Protein AF-A0A2K3JU94-F1 (afdb_monomer)

Organism: Trifolium pratense (NCBI:txid57577)

Structure (mmCIF, N/CA/C/O backbone):
data_AF-A0A2K3JU94-F1
#
_entry.id   AF-A0A2K3JU94-F1
#
loop_
_atom_site.group_PDB
_atom_site.id
_atom_site.type_symbol
_atom_site.label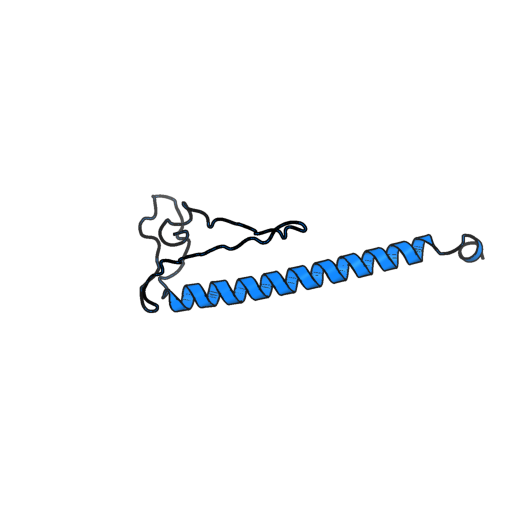_atom_id
_atom_site.label_alt_id
_atom_site.label_comp_id
_atom_site.label_asym_id
_atom_site.label_entity_id
_atom_site.label_seq_id
_atom_site.pdbx_PDB_ins_code
_atom_site.Cartn_x
_atom_site.Cartn_y
_atom_site.Cartn_z
_atom_site.occupancy
_atom_site.B_iso_or_equiv
_atom_site.auth_seq_id
_atom_site.auth_comp_id
_atom_site.auth_asym_id
_atom_site.auth_atom_id
_atom_site.pdbx_PDB_model_num
ATOM 1 N N . MET A 1 1 ? -5.427 -4.371 6.026 1.00 90.69 1 MET A N 1
ATOM 2 C CA . MET A 1 1 ? -5.037 -5.510 6.895 1.00 90.69 1 MET A CA 1
ATOM 3 C C . MET A 1 1 ? -3.894 -5.196 7.853 1.00 90.69 1 MET A C 1
ATOM 5 O O . MET A 1 1 ? -4.016 -5.549 9.021 1.00 90.69 1 MET A O 1
ATOM 9 N N . GLN A 1 2 ? -2.815 -4.531 7.421 1.00 94.56 2 GLN A N 1
ATOM 10 C CA . GLN A 1 2 ? -1.677 -4.239 8.305 1.00 94.56 2 GLN A CA 1
ATOM 11 C C . GLN A 1 2 ? -2.070 -3.524 9.604 1.00 94.56 2 GLN A C 1
ATOM 13 O O . GLN A 1 2 ? -1.749 -4.029 10.673 1.00 94.56 2 GLN A O 1
ATOM 18 N N . PHE A 1 3 ? -2.832 -2.431 9.536 1.00 95.50 3 PHE A N 1
ATOM 19 C CA . PHE A 1 3 ? -3.291 -1.715 10.734 1.00 95.50 3 PHE A CA 1
ATOM 20 C C . PHE A 1 3 ? -4.220 -2.557 11.621 1.00 95.50 3 PHE A C 1
ATOM 22 O O . PHE A 1 3 ? -3.940 -2.731 12.802 1.00 95.50 3 PHE A O 1
ATOM 29 N N . LEU A 1 4 ? -5.262 -3.163 11.035 1.00 95.81 4 LEU A N 1
ATOM 30 C CA . LEU A 1 4 ? -6.241 -3.993 11.760 1.00 95.81 4 LEU A CA 1
ATOM 31 C C . LEU A 1 4 ? -5.592 -5.158 12.523 1.00 95.81 4 LEU A C 1
ATOM 33 O O . LEU A 1 4 ? -6.047 -5.533 13.598 1.00 95.81 4 LEU A O 1
ATOM 37 N N . SER A 1 5 ? -4.521 -5.724 11.965 1.00 95.62 5 SER A N 1
ATOM 38 C CA . SER A 1 5 ? -3.792 -6.859 12.540 1.00 95.62 5 SER A CA 1
ATOM 39 C C . SER A 1 5 ? -2.650 -6.461 13.481 1.00 95.62 5 SER A C 1
ATOM 41 O O . SER A 1 5 ? -1.830 -7.31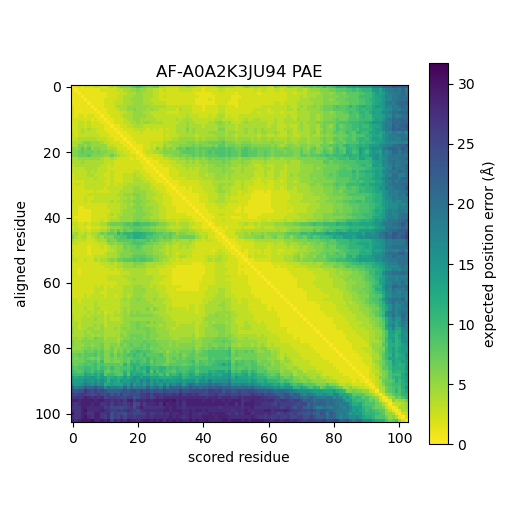5 13.805 1.00 95.62 5 SER A O 1
ATOM 43 N N . ASN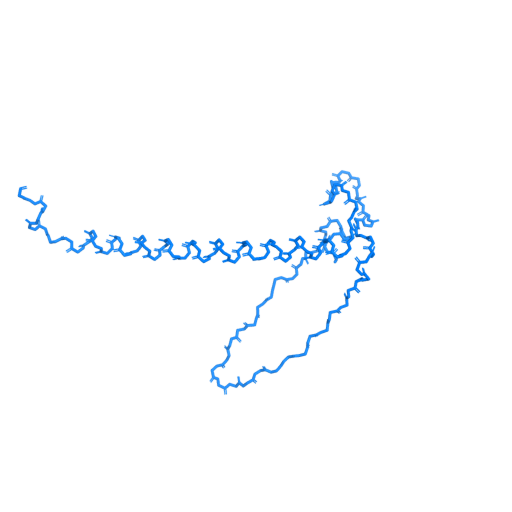 A 1 6 ? -2.541 -5.184 13.861 1.00 96.31 6 ASN A N 1
ATOM 44 C CA . ASN A 1 6 ? -1.401 -4.635 14.602 1.00 96.31 6 ASN A CA 1
ATOM 45 C C . ASN A 1 6 ? -0.035 -4.982 13.968 1.00 96.31 6 ASN A C 1
ATOM 47 O O . ASN A 1 6 ? 0.922 -5.368 14.630 1.00 96.31 6 ASN A O 1
ATOM 51 N N . GLY A 1 7 ? 0.047 -4.928 12.638 1.00 94.25 7 GLY A N 1
ATOM 52 C CA . GLY A 1 7 ? 1.273 -5.199 11.890 1.00 94.25 7 GLY A CA 1
ATOM 53 C C . GLY A 1 7 ? 1.627 -6.677 11.704 1.00 94.25 7 GLY A C 1
ATOM 54 O O . GLY A 1 7 ? 2.692 -6.952 11.144 1.00 94.25 7 GLY A O 1
ATOM 55 N N . ARG A 1 8 ? 0.772 -7.620 12.120 1.00 94.19 8 ARG A N 1
ATOM 56 C CA . ARG A 1 8 ? 0.999 -9.067 11.937 1.00 94.19 8 ARG A CA 1
ATOM 57 C C . ARG A 1 8 ? 0.896 -9.490 10.474 1.00 94.19 8 ARG A C 1
ATOM 59 O O . ARG A 1 8 ? 1.704 -10.287 10.012 1.00 94.19 8 ARG A O 1
ATOM 66 N N . PHE A 1 9 ? -0.056 -8.924 9.735 1.00 95.06 9 PHE A N 1
ATOM 67 C CA . PHE A 1 9 ? -0.120 -9.073 8.285 1.00 95.06 9 PHE A CA 1
ATOM 68 C C . PHE A 1 9 ? 0.597 -7.903 7.625 1.00 95.06 9 PHE A C 1
ATOM 70 O O . PHE A 1 9 ? 0.201 -6.749 7.783 1.00 95.06 9 PHE A O 1
ATOM 77 N N . LYS A 1 10 ? 1.675 -8.193 6.898 1.00 93.94 10 LYS A N 1
ATOM 78 C CA . LYS A 1 10 ? 2.419 -7.182 6.144 1.00 93.94 10 LYS A CA 1
ATOM 79 C C . LYS A 1 10 ? 1.720 -6.900 4.816 1.00 93.94 10 LYS A C 1
ATOM 81 O O . LYS A 1 10 ? 1.051 -7.772 4.264 1.00 93.94 10 LYS A O 1
ATOM 86 N N . ASN A 1 11 ? 1.868 -5.678 4.314 1.00 91.94 11 ASN A N 1
ATOM 87 C CA . ASN A 1 11 ? 1.444 -5.364 2.954 1.00 91.94 11 ASN A CA 1
ATOM 88 C C . ASN A 1 11 ? 2.293 -6.165 1.956 1.00 91.94 11 ASN A C 1
ATOM 90 O O . ASN A 1 11 ? 3.494 -6.330 2.165 1.00 91.94 11 ASN A O 1
ATOM 94 N N . ALA A 1 12 ? 1.667 -6.647 0.883 1.00 93.25 12 ALA A N 1
ATOM 95 C CA . ALA A 1 12 ? 2.369 -7.335 -0.191 1.00 93.25 12 ALA A CA 1
ATOM 96 C C . ALA A 1 12 ? 3.028 -6.311 -1.121 1.00 93.25 12 ALA A C 1
ATOM 98 O O . ALA A 1 12 ? 2.330 -5.531 -1.777 1.00 93.25 12 ALA A O 1
ATOM 99 N N . ASP A 1 13 ? 4.357 -6.337 -1.188 1.00 90.94 13 ASP A N 1
ATOM 100 C CA . ASP A 1 13 ? 5.093 -5.639 -2.237 1.00 90.94 13 ASP A CA 1
ATOM 101 C C . ASP A 1 13 ? 5.032 -6.480 -3.515 1.00 90.94 13 ASP A C 1
ATOM 103 O O . ASP A 1 13 ? 5.331 -7.676 -3.500 1.00 90.94 13 ASP A O 1
ATOM 107 N N . HIS A 1 14 ? 4.554 -5.886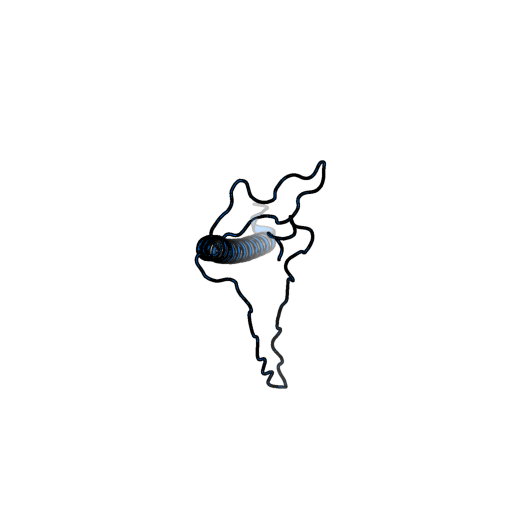 -4.601 1.00 93.88 14 HIS A N 1
ATOM 108 C CA . HIS A 1 14 ? 4.346 -6.584 -5.861 1.00 93.88 14 HIS A CA 1
ATOM 109 C C . HIS A 1 14 ? 4.628 -5.654 -7.035 1.00 93.88 14 HIS A C 1
ATOM 111 O O . HIS A 1 14 ? 4.304 -4.468 -7.014 1.00 93.88 14 HIS A O 1
ATOM 117 N N . GLN A 1 15 ? 5.212 -6.220 -8.088 1.00 94.88 15 GLN A N 1
ATOM 118 C CA . GLN A 1 15 ? 5.585 -5.503 -9.298 1.00 94.88 15 GLN A CA 1
ATOM 119 C C . GLN A 1 15 ? 5.062 -6.247 -10.526 1.00 94.88 15 GLN A C 1
ATOM 121 O O . GLN A 1 15 ? 5.074 -7.476 -10.581 1.00 94.88 15 GLN A O 1
ATOM 126 N N . ALA A 1 16 ? 4.640 -5.485 -11.533 1.00 95.19 16 ALA A N 1
ATOM 127 C CA . ALA A 1 16 ? 4.483 -5.984 -12.890 1.00 95.19 16 ALA A CA 1
ATOM 128 C C . ALA A 1 16 ? 5.681 -5.523 -13.729 1.00 95.19 16 ALA A C 1
ATOM 130 O O . ALA A 1 16 ? 6.055 -4.350 -13.689 1.00 95.19 16 ALA A O 1
ATOM 131 N N . VAL A 1 17 ? 6.272 -6.446 -14.485 1.00 95.31 17 VAL A N 1
ATOM 132 C CA . VAL A 1 17 ? 7.379 -6.165 -15.406 1.00 95.31 17 VAL A CA 1
ATOM 133 C C . VAL A 1 17 ? 6.865 -6.272 -16.838 1.00 95.31 17 VAL A C 1
ATOM 135 O O . VAL A 1 17 ? 5.997 -7.096 -17.137 1.00 95.31 17 VAL A O 1
ATOM 138 N N . VAL A 1 18 ? 7.370 -5.404 -17.714 1.00 95.75 18 VAL A N 1
ATOM 139 C CA . VAL A 1 18 ? 7.003 -5.377 -19.133 1.00 95.75 18 VAL A CA 1
ATOM 140 C C . VAL A 1 18 ? 7.513 -6.623 -19.861 1.00 95.75 18 VAL A C 1
ATOM 142 O O . VAL A 1 18 ? 8.576 -7.149 -19.539 1.00 95.75 18 VAL A O 1
ATOM 145 N N . ASN A 1 19 ? 6.757 -7.087 -20.855 1.00 97.06 19 ASN A N 1
ATOM 146 C CA . ASN A 1 19 ? 7.149 -8.185 -21.734 1.00 97.06 19 ASN A CA 1
ATOM 147 C C . ASN A 1 19 ? 7.311 -7.650 -23.163 1.00 97.06 19 ASN A C 1
ATOM 149 O O . ASN A 1 19 ? 6.448 -6.916 -23.639 1.00 97.06 19 ASN A O 1
ATOM 153 N N . SER A 1 20 ? 8.414 -7.998 -23.829 1.00 96.94 20 SER A N 1
ATOM 154 C CA . SER A 1 20 ? 8.738 -7.510 -25.178 1.00 96.94 20 SER A CA 1
ATOM 155 C C . SER A 1 20 ? 7.984 -8.227 -26.300 1.00 96.94 20 SER A C 1
ATOM 157 O O . SER A 1 20 ? 7.917 -7.712 -27.409 1.00 96.94 20 SER A O 1
ATOM 159 N N . ASN A 1 21 ? 7.452 -9.419 -26.028 1.00 97.81 21 ASN A N 1
ATOM 160 C CA . ASN A 1 21 ? 6.974 -10.352 -27.049 1.00 97.81 21 ASN A CA 1
ATOM 161 C C . ASN A 1 21 ? 5.453 -10.526 -27.015 1.00 97.81 21 ASN A C 1
ATOM 163 O O . ASN A 1 21 ? 4.854 -10.913 -28.013 1.00 97.81 21 ASN A O 1
ATOM 167 N N . TYR A 1 22 ? 4.828 -10.260 -25.867 1.00 96.44 22 TYR A N 1
ATOM 168 C CA . TYR A 1 22 ? 3.413 -10.519 -25.643 1.00 96.44 22 TYR A CA 1
ATOM 169 C C . TYR A 1 22 ? 2.765 -9.416 -24.815 1.00 96.44 22 TYR A C 1
ATOM 171 O O . TYR A 1 22 ? 3.345 -8.891 -23.863 1.00 96.44 22 TYR A O 1
ATOM 179 N N . SER A 1 23 ? 1.510 -9.113 -25.137 1.00 96.94 23 SER A N 1
ATOM 180 C CA . SER A 1 23 ? 0.678 -8.236 -24.319 1.00 96.94 23 SER A CA 1
ATOM 181 C C . SER A 1 23 ? 0.170 -8.972 -23.079 1.00 96.94 23 SER A C 1
ATOM 183 O O . SER A 1 23 ? -0.232 -10.132 -23.146 1.00 96.94 23 SER A O 1
ATOM 185 N N . ARG A 1 24 ? 0.139 -8.276 -21.939 1.00 97.06 24 ARG A N 1
ATOM 186 C CA . ARG A 1 24 ? -0.429 -8.779 -20.682 1.00 97.06 24 ARG A CA 1
ATOM 187 C C . ARG A 1 24 ? -1.593 -7.893 -20.257 1.00 97.06 24 ARG A C 1
ATOM 189 O O . ARG A 1 24 ? -1.397 -6.707 -20.013 1.00 97.06 24 ARG A O 1
ATOM 196 N N . LEU A 1 25 ? -2.775 -8.486 -20.104 1.00 96.56 25 LEU A N 1
ATOM 197 C CA . LEU A 1 25 ? -3.935 -7.836 -19.492 1.00 96.56 25 LEU A CA 1
ATOM 198 C C . LEU A 1 25 ? -4.102 -8.317 -18.046 1.00 96.56 25 LEU A C 1
ATOM 200 O O . LEU A 1 25 ? -3.844 -9.475 -17.719 1.00 96.56 25 LEU A O 1
ATOM 204 N N . SER A 1 26 ? -4.515 -7.428 -17.148 1.00 96.69 26 SER A N 1
ATOM 205 C CA . SER A 1 26 ? -4.871 -7.787 -15.774 1.00 96.69 26 SER A CA 1
ATOM 206 C C . SER A 1 26 ? -6.072 -7.003 -15.307 1.00 96.69 26 SER A C 1
ATOM 208 O O . SER A 1 26 ? -6.191 -5.817 -15.596 1.00 96.69 26 SER A O 1
ATOM 210 N N . ILE A 1 27 ? -6.923 -7.680 -14.546 1.00 96.88 27 ILE A N 1
ATOM 211 C CA . ILE A 1 27 ? -8.076 -7.091 -13.882 1.00 96.88 27 ILE A CA 1
ATOM 212 C C . ILE A 1 27 ? -7.807 -7.198 -12.385 1.00 96.88 27 ILE A C 1
ATOM 214 O O . ILE A 1 27 ? -7.577 -8.292 -11.873 1.00 9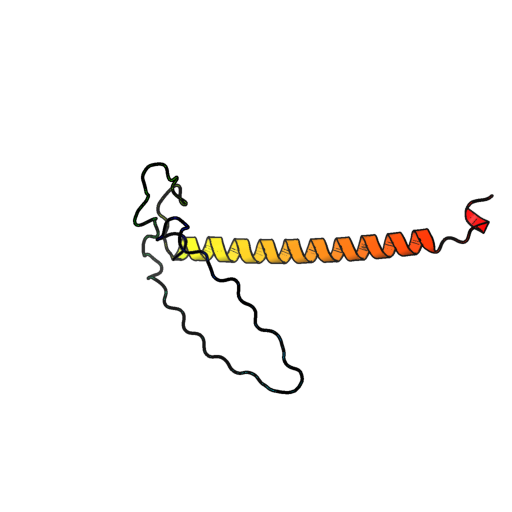6.88 27 ILE A O 1
ATOM 218 N N . ALA A 1 28 ? -7.791 -6.058 -11.701 1.00 95.69 28 ALA A N 1
ATOM 219 C CA . ALA A 1 28 ? -7.596 -5.984 -10.261 1.00 95.69 28 ALA A CA 1
ATOM 220 C C . ALA A 1 28 ? -8.852 -5.411 -9.606 1.00 95.69 28 ALA A C 1
ATOM 222 O O . ALA A 1 28 ? -9.375 -4.386 -10.039 1.00 95.69 28 ALA A O 1
ATOM 223 N N . THR A 1 29 ? -9.313 -6.064 -8.544 1.00 96.88 29 THR A N 1
ATOM 224 C CA . THR A 1 29 ? -10.432 -5.600 -7.720 1.00 96.88 29 THR A CA 1
ATOM 225 C C . THR A 1 29 ? -9.934 -5.317 -6.314 1.00 96.88 29 THR A C 1
ATOM 227 O O . THR A 1 29 ? -9.285 -6.170 -5.708 1.00 96.88 29 THR A O 1
ATOM 230 N N . PHE A 1 30 ? -10.269 -4.149 -5.776 1.00 92.69 30 PHE A N 1
ATOM 231 C CA . PHE A 1 30 ? -9.881 -3.744 -4.429 1.00 92.69 30 PHE A CA 1
ATOM 232 C C . PHE A 1 30 ? -11.119 -3.665 -3.546 1.00 92.69 30 PHE A C 1
ATOM 234 O O . PHE A 1 30 ? -12.048 -2.919 -3.844 1.00 92.69 30 PHE A O 1
ATOM 241 N N . GLN A 1 31 ? -11.118 -4.430 -2.458 1.00 95.44 31 GLN A N 1
ATOM 242 C CA . GLN A 1 31 ? -12.164 -4.385 -1.441 1.00 95.44 31 GLN A CA 1
ATOM 243 C C . GLN A 1 31 ? -11.696 -3.469 -0.313 1.00 95.44 31 GLN A C 1
ATOM 245 O O . GLN A 1 31 ? -10.736 -3.790 0.390 1.00 95.44 31 GLN A O 1
ATOM 250 N N . ASN A 1 32 ? -12.350 -2.318 -0.172 1.00 94.62 32 ASN A N 1
ATOM 251 C CA . ASN A 1 32 ? -11.978 -1.277 0.780 1.00 94.62 32 ASN A CA 1
ATOM 252 C C . ASN A 1 32 ? -13.150 -0.952 1.724 1.00 94.62 32 ASN A C 1
ATOM 254 O O . ASN A 1 32 ? -14.303 -1.050 1.304 1.00 94.62 32 ASN A O 1
ATOM 258 N N . PRO A 1 33 ? -12.877 -0.540 2.976 1.00 96.62 33 PRO A N 1
ATOM 259 C CA . PRO A 1 33 ? -13.886 0.042 3.856 1.00 96.62 33 PRO A CA 1
ATOM 260 C C . PRO A 1 33 ? -14.510 1.318 3.275 1.00 96.62 33 PRO A C 1
ATOM 262 O O . PRO A 1 33 ? -13.940 1.956 2.385 1.00 96.62 33 PRO A O 1
ATOM 265 N N . ALA A 1 34 ? -15.648 1.728 3.842 1.00 98.12 34 ALA A N 1
ATOM 266 C CA . ALA A 1 34 ? -16.215 3.047 3.582 1.00 98.12 34 ALA A CA 1
ATOM 267 C C . ALA A 1 34 ? -15.218 4.162 3.978 1.00 98.12 34 ALA A C 1
ATOM 269 O O . ALA A 1 34 ? -14.426 3.964 4.904 1.00 98.12 34 ALA A O 1
ATOM 270 N N . PRO A 1 35 ? -15.218 5.328 3.304 1.00 97.56 35 PRO A N 1
ATOM 271 C CA . PRO A 1 35 ? -14.247 6.395 3.567 1.00 97.56 35 PRO A CA 1
ATOM 272 C C . PRO A 1 35 ? -14.215 6.891 5.022 1.00 97.56 35 PRO A C 1
ATOM 274 O O . PRO A 1 35 ? -13.147 7.218 5.539 1.00 97.56 35 PRO A O 1
ATOM 277 N N . ASP A 1 36 ? -15.370 6.929 5.675 1.00 98.06 36 ASP A N 1
ATOM 278 C CA . ASP A 1 36 ? -15.590 7.343 7.062 1.00 98.06 36 ASP A CA 1
ATOM 279 C C . ASP A 1 36 ? -15.375 6.214 8.081 1.00 98.06 36 ASP A C 1
ATOM 281 O O . ASP A 1 36 ? -15.314 6.473 9.283 1.00 98.06 36 ASP A O 1
ATOM 285 N N . ALA A 1 37 ? -15.198 4.970 7.624 1.00 98.19 37 ALA A N 1
ATOM 286 C CA . ALA A 1 37 ? -14.960 3.838 8.506 1.00 98.19 37 ALA A CA 1
ATOM 287 C C . ALA A 1 37 ? -13.693 4.052 9.348 1.00 98.19 37 ALA A C 1
ATOM 289 O O . ALA A 1 37 ? -12.630 4.423 8.837 1.00 98.19 37 ALA A O 1
ATOM 290 N N . THR A 1 38 ? -13.802 3.777 10.647 1.00 98.00 38 THR A N 1
ATOM 291 C CA . THR A 1 38 ? -12.693 3.896 11.593 1.00 98.00 38 THR A CA 1
ATOM 292 C C . THR A 1 38 ? -11.706 2.739 11.431 1.00 98.00 38 THR A C 1
ATOM 294 O O . THR A 1 38 ? -12.081 1.567 11.399 1.00 98.00 38 THR A O 1
ATOM 297 N N . VAL A 1 39 ? -10.418 3.063 11.369 1.00 97.81 39 VAL A N 1
ATOM 298 C CA . VAL A 1 39 ? -9.295 2.132 11.257 1.00 97.81 39 VAL A CA 1
ATOM 299 C C . VAL A 1 39 ? -8.489 2.165 12.551 1.00 97.81 39 VAL A C 1
ATOM 301 O O . VAL A 1 39 ? -7.960 3.204 12.939 1.00 97.81 39 VAL A O 1
ATOM 304 N N . TYR A 1 40 ? -8.366 1.007 13.199 1.00 97.12 40 TYR A N 1
ATOM 305 C CA . TYR A 1 40 ? -7.588 0.802 14.422 1.00 97.12 40 TYR A CA 1
ATOM 306 C C . TYR A 1 40 ? -7.192 -0.682 14.561 1.00 97.12 40 TYR A C 1
ATOM 308 O O . TYR A 1 40 ? -7.793 -1.538 13.903 1.00 97.12 40 TYR A O 1
ATOM 316 N N . PRO A 1 41 ? -6.179 -1.030 15.375 1.00 97.38 41 PRO A N 1
ATOM 317 C CA . PRO A 1 41 ? -5.848 -2.428 15.640 1.00 97.38 41 PRO A CA 1
ATOM 318 C C . PRO A 1 41 ? -6.991 -3.145 16.367 1.00 97.38 41 PRO A C 1
ATOM 320 O O . PRO A 1 41 ? -7.403 -2.729 17.444 1.00 97.38 41 PRO A O 1
ATOM 323 N N . LEU A 1 42 ? -7.485 -4.252 15.806 1.00 95.69 42 LEU A N 1
ATOM 324 C CA . LEU A 1 42 ? -8.623 -4.990 16.375 1.00 95.69 42 LEU A CA 1
ATOM 325 C C . LEU A 1 42 ? -8.244 -5.788 17.627 1.00 95.69 42 LEU A C 1
ATOM 327 O O . LEU A 1 42 ? -9.087 -6.071 18.473 1.00 95.69 42 LEU A O 1
ATOM 331 N N . LYS A 1 43 ? -6.975 -6.194 17.725 1.00 93.44 43 LYS A N 1
ATOM 332 C CA . LYS A 1 43 ? -6.424 -6.897 18.883 1.00 93.44 43 LYS A CA 1
ATOM 333 C C . LYS A 1 43 ? -4.944 -6.574 19.023 1.00 93.44 43 LYS A C 1
ATOM 335 O O . LYS A 1 43 ? -4.187 -6.731 18.067 1.00 93.44 43 LYS A O 1
ATOM 340 N N . ILE A 1 44 ? -4.552 -6.178 20.227 1.00 95.56 44 ILE A N 1
ATOM 341 C CA . ILE A 1 44 ? -3.164 -5.953 20.634 1.00 95.56 44 ILE A CA 1
ATOM 342 C C . ILE A 1 44 ? -2.858 -6.996 21.711 1.00 95.56 44 ILE A C 1
ATOM 344 O O . ILE A 1 44 ? -3.674 -7.203 22.611 1.00 95.56 44 ILE A O 1
ATOM 348 N N . ARG A 1 45 ? -1.752 -7.735 21.577 1.00 92.69 45 ARG A N 1
ATOM 349 C CA . ARG A 1 45 ? -1.355 -8.732 22.587 1.00 92.69 45 ARG A CA 1
ATOM 350 C C . ARG A 1 45 ? -0.647 -8.056 23.756 1.00 92.69 45 ARG A C 1
ATOM 352 O O . ARG A 1 45 ? -0.109 -6.963 23.614 1.00 92.69 45 ARG A O 1
ATOM 359 N N . GLU A 1 46 ? -0.626 -8.729 24.901 1.00 93.69 46 GLU A N 1
ATOM 360 C CA . GLU A 1 46 ? 0.151 -8.278 26.052 1.00 93.69 46 GLU A CA 1
ATOM 361 C C . GLU A 1 46 ? 1.623 -8.075 25.659 1.00 93.69 46 GLU A C 1
ATOM 363 O O . GLU A 1 46 ? 2.218 -8.914 24.979 1.00 93.69 46 GLU A O 1
ATOM 368 N N . GLY A 1 47 ? 2.180 -6.920 26.024 1.00 93.69 47 GLY A N 1
ATOM 369 C CA . GLY A 1 47 ? 3.541 -6.518 25.662 1.00 93.69 47 GLY A CA 1
ATOM 370 C C . GLY A 1 47 ? 3.717 -5.928 24.254 1.00 93.69 47 GLY A C 1
ATOM 371 O O . GLY A 1 47 ? 4.795 -5.413 23.959 1.00 93.69 47 GLY A O 1
ATOM 372 N N . GLU A 1 48 ? 2.700 -5.939 23.382 1.00 94.62 48 GLU A N 1
ATOM 373 C CA . GLU A 1 48 ? 2.775 -5.278 22.071 1.00 94.62 48 GLU A CA 1
ATOM 374 C C . GLU A 1 48 ? 2.393 -3.791 22.161 1.00 94.62 48 GLU A C 1
ATOM 376 O O . GLU A 1 48 ? 1.443 -3.405 22.842 1.00 94.62 48 GLU A O 1
ATOM 381 N N . LYS A 1 49 ? 3.105 -2.944 21.409 1.00 94.94 49 LYS A N 1
ATOM 382 C CA . LYS A 1 49 ? 2.706 -1.548 21.187 1.00 94.94 49 LYS A CA 1
ATOM 383 C C . LYS A 1 49 ? 1.720 -1.458 20.024 1.00 94.94 49 LYS A C 1
ATOM 385 O O . LYS A 1 49 ? 1.807 -2.228 19.064 1.00 94.94 49 LYS A O 1
ATOM 390 N N . SER A 1 50 ? 0.802 -0.499 20.106 1.00 95.12 50 SER A N 1
ATOM 391 C CA . SER A 1 50 ? -0.102 -0.180 19.002 1.00 95.12 50 SER A CA 1
ATOM 392 C C . SER A 1 50 ? 0.674 0.401 17.819 1.00 95.12 50 SER A C 1
ATOM 394 O O . SER A 1 50 ? 1.556 1.239 17.999 1.00 95.12 50 SER A O 1
ATOM 396 N N . VAL A 1 51 ? 0.324 -0.015 16.600 1.00 95.06 51 VAL A N 1
ATOM 397 C CA . VAL A 1 51 ? 0.848 0.576 15.354 1.00 95.06 51 VAL A CA 1
ATOM 398 C C . VAL A 1 51 ? 0.241 1.953 15.037 1.00 95.06 51 VAL A C 1
ATOM 400 O O . VAL A 1 51 ? 0.749 2.664 14.173 1.00 95.06 51 VAL A O 1
ATOM 403 N N . LEU A 1 52 ? -0.846 2.328 15.714 1.00 94.62 52 LEU A N 1
ATOM 404 C CA . LEU A 1 52 ? -1.479 3.644 15.621 1.00 94.62 52 LEU A CA 1
ATOM 405 C C . LEU A 1 52 ? -1.598 4.257 17.014 1.00 94.62 52 LEU A C 1
ATOM 407 O O . LEU A 1 52 ? -2.032 3.580 17.945 1.00 94.62 52 LEU A O 1
ATOM 411 N N . GLU A 1 53 ? -1.242 5.530 17.144 1.00 93.19 53 GLU A N 1
ATOM 412 C CA . GLU A 1 53 ? -1.428 6.283 18.391 1.00 93.19 53 GLU A CA 1
ATOM 413 C C . GLU A 1 53 ? -2.917 6.516 18.676 1.00 93.19 53 GLU A C 1
ATOM 415 O O . GLU A 1 53 ? -3.370 6.324 19.801 1.00 93.19 53 GLU A O 1
ATOM 420 N N . GLU A 1 54 ? -3.688 6.826 17.633 1.00 95.38 54 GLU A N 1
ATOM 421 C CA . GLU A 1 54 ? -5.131 7.045 17.694 1.00 95.38 54 GLU A CA 1
ATOM 422 C C . GLU A 1 54 ? -5.856 6.395 16.498 1.00 95.38 54 GLU A C 1
ATOM 424 O O . GLU A 1 54 ? -5.247 6.185 15.438 1.00 95.38 54 GLU A O 1
ATOM 429 N N . PRO A 1 55 ? -7.151 6.055 16.636 1.00 97.12 55 PRO A N 1
ATOM 430 C CA . PRO A 1 55 ? -7.976 5.638 15.509 1.00 97.12 55 PRO A CA 1
ATOM 431 C C . PRO A 1 55 ? -8.095 6.749 14.460 1.00 97.12 55 PRO A C 1
ATOM 433 O O . PRO A 1 55 ? -8.295 7.911 14.795 1.00 97.12 55 PRO A O 1
ATOM 436 N N . ILE A 1 56 ? -8.042 6.380 13.182 1.00 97.75 56 ILE A N 1
ATOM 437 C CA . ILE A 1 56 ? -8.172 7.314 12.049 1.00 97.75 56 ILE A CA 1
ATOM 438 C C . ILE A 1 56 ? -9.258 6.844 11.085 1.00 97.75 56 ILE A C 1
ATOM 440 O O . ILE A 1 56 ? -9.647 5.679 11.106 1.00 97.75 56 ILE A O 1
ATOM 444 N N . THR A 1 57 ? -9.736 7.713 10.197 1.00 98.38 57 THR A N 1
ATOM 445 C CA . THR A 1 57 ? -10.656 7.287 9.123 1.00 98.38 57 THR A CA 1
ATOM 446 C C . THR A 1 57 ? -9.909 6.568 7.999 1.00 98.38 57 THR A C 1
ATOM 448 O O . THR A 1 57 ? -8.719 6.811 7.761 1.00 98.38 57 THR A O 1
ATOM 451 N N . PHE A 1 58 ? -10.598 5.706 7.249 1.00 97.81 58 PHE A N 1
ATOM 452 C CA . PHE A 1 58 ? -10.015 5.067 6.068 1.00 97.81 58 PHE A CA 1
ATOM 453 C C . PHE A 1 58 ? -9.573 6.097 5.016 1.00 97.81 58 PHE A C 1
ATOM 455 O O . PHE A 1 58 ? -8.492 5.960 4.438 1.00 97.81 58 PHE A O 1
ATOM 462 N N . ALA A 1 59 ? -10.352 7.164 4.813 1.00 98.12 59 ALA A N 1
ATOM 463 C CA . ALA A 1 59 ? -9.997 8.263 3.917 1.00 98.12 59 ALA A CA 1
ATOM 464 C C . ALA A 1 59 ? -8.676 8.937 4.320 1.00 98.12 59 ALA A C 1
ATOM 466 O O . ALA A 1 59 ? -7.821 9.210 3.473 1.00 98.12 59 ALA A O 1
ATOM 467 N N . GLU A 1 60 ? -8.479 9.182 5.614 1.00 97.81 60 GLU A N 1
ATOM 468 C CA . GLU A 1 60 ? -7.238 9.747 6.128 1.00 97.81 60 GLU A CA 1
ATOM 469 C C . GLU A 1 60 ? -6.061 8.779 5.991 1.00 97.81 60 GLU A C 1
ATOM 471 O O . GLU A 1 60 ? -4.996 9.174 5.509 1.00 97.81 60 GLU A O 1
ATOM 476 N N . MET A 1 61 ? -6.254 7.508 6.351 1.00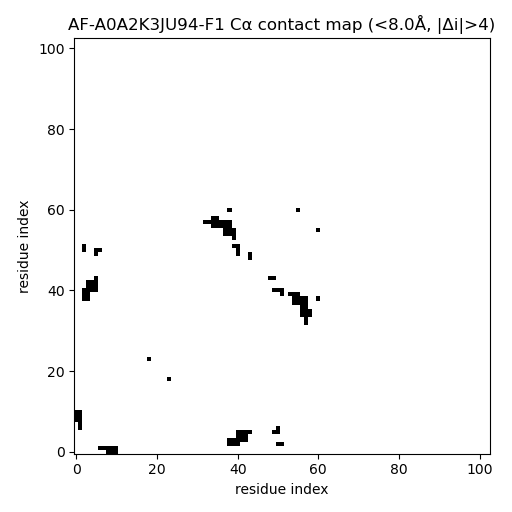 96.56 61 MET A N 1
ATOM 477 C CA . MET A 1 61 ? -5.244 6.465 6.174 1.00 96.56 61 MET A CA 1
ATOM 478 C C . MET A 1 61 ? -4.776 6.402 4.712 1.00 96.56 61 MET A C 1
ATOM 480 O O . MET A 1 61 ? -3.573 6.378 4.441 1.00 96.56 61 MET A O 1
ATOM 484 N N . TYR A 1 62 ? -5.720 6.417 3.766 1.00 95.75 62 TYR A N 1
ATOM 485 C CA . TYR A 1 62 ? -5.426 6.394 2.337 1.00 95.75 62 TYR A CA 1
ATOM 486 C C . TYR A 1 62 ? -4.668 7.650 1.889 1.00 95.75 62 TYR A C 1
ATOM 488 O O . TYR A 1 62 ? -3.668 7.541 1.179 1.00 95.75 62 TYR A O 1
ATOM 496 N N . ARG A 1 63 ? -5.071 8.837 2.361 1.00 97.25 63 ARG A N 1
ATOM 497 C CA . ARG A 1 63 ? -4.368 10.098 2.084 1.00 97.25 63 ARG A CA 1
ATOM 498 C C . ARG A 1 63 ? -2.919 10.057 2.575 1.00 97.25 63 ARG A C 1
ATOM 500 O O . ARG A 1 63 ? -2.014 10.349 1.798 1.00 97.25 63 ARG A O 1
ATOM 507 N N . ARG A 1 64 ? -2.689 9.640 3.828 1.00 95.56 64 ARG A N 1
ATOM 508 C CA . ARG A 1 64 ? -1.343 9.495 4.419 1.00 95.56 64 ARG A CA 1
ATOM 509 C C . ARG A 1 64 ? -0.479 8.529 3.595 1.00 95.56 64 ARG A C 1
ATOM 511 O O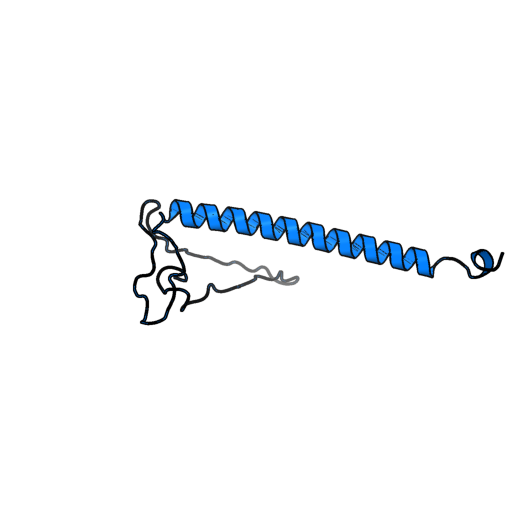 . ARG A 1 64 ? 0.670 8.844 3.292 1.00 95.56 64 ARG A O 1
ATOM 518 N N . LYS A 1 65 ? -1.045 7.386 3.183 1.00 93.69 65 LYS A N 1
ATOM 519 C CA . LYS A 1 65 ? -0.373 6.388 2.333 1.00 93.69 65 LYS A CA 1
ATOM 520 C C . LYS A 1 65 ? 0.044 6.982 0.987 1.00 93.69 65 LYS A C 1
ATOM 522 O O . LYS A 1 65 ? 1.205 6.871 0.612 1.00 93.69 65 LYS A O 1
ATOM 527 N N . MET A 1 66 ? -0.872 7.650 0.288 1.00 95.06 66 MET A N 1
ATOM 528 C CA . MET A 1 66 ? -0.588 8.231 -1.028 1.00 95.06 66 MET A CA 1
ATOM 529 C C . MET A 1 66 ? 0.462 9.344 -0.969 1.00 95.06 66 MET A C 1
ATOM 531 O O . MET A 1 66 ? 1.357 9.378 -1.812 1.00 95.06 66 MET A O 1
ATOM 535 N N . SER A 1 67 ? 0.404 10.221 0.038 1.00 97.44 67 SER A N 1
ATOM 536 C CA . SER A 1 67 ? 1.421 11.263 0.227 1.00 97.44 67 SER A CA 1
ATOM 537 C C . SER A 1 67 ? 2.814 10.670 0.447 1.00 97.44 67 SER A C 1
ATOM 539 O O . SER A 1 67 ? 3.774 11.109 -0.184 1.00 97.44 67 SER A O 1
ATOM 541 N N . LYS A 1 68 ? 2.915 9.631 1.286 1.00 95.38 68 LYS A N 1
ATOM 542 C CA . LYS A 1 68 ? 4.180 8.939 1.554 1.00 95.38 68 LYS A CA 1
ATOM 543 C C . LYS A 1 68 ? 4.736 8.247 0.308 1.00 95.38 68 LYS A C 1
ATOM 545 O O . LYS A 1 68 ? 5.934 8.324 0.054 1.00 95.38 68 LYS A O 1
ATOM 550 N N . ASP A 1 69 ? 3.886 7.603 -0.492 1.00 94.06 69 ASP A N 1
ATOM 551 C CA . ASP A 1 69 ? 4.317 6.952 -1.735 1.00 94.06 69 ASP A CA 1
ATOM 552 C C . ASP A 1 69 ? 4.921 7.962 -2.725 1.00 94.06 69 ASP A C 1
ATOM 554 O O . ASP A 1 69 ? 5.959 7.695 -3.338 1.00 94.06 69 ASP A O 1
ATOM 558 N N . LEU A 1 70 ? 4.310 9.147 -2.850 1.00 96.25 70 LEU A N 1
ATOM 559 C CA . LEU A 1 70 ? 4.824 10.232 -3.691 1.00 96.25 70 LEU A CA 1
ATOM 560 C C . LEU A 1 70 ? 6.170 10.761 -3.189 1.00 96.25 70 LEU A C 1
ATOM 562 O O . LEU A 1 70 ? 7.075 11.005 -3.988 1.00 96.25 70 LEU A O 1
ATOM 566 N N . GLU A 1 71 ? 6.311 10.932 -1.877 1.00 97.19 71 GLU A N 1
ATOM 567 C CA . GLU A 1 71 ? 7.565 11.349 -1.256 1.00 97.19 71 GLU A CA 1
ATOM 568 C C . GLU A 1 71 ? 8.678 10.327 -1.518 1.00 97.19 71 GLU A C 1
ATOM 570 O O . GLU A 1 71 ? 9.739 10.690 -2.025 1.00 97.19 71 GLU A O 1
ATOM 575 N N . ILE A 1 72 ? 8.413 9.037 -1.291 1.00 95.69 72 ILE A N 1
ATOM 576 C CA . ILE A 1 72 ? 9.369 7.954 -1.564 1.00 95.69 72 ILE A CA 1
ATOM 577 C C . ILE A 1 72 ? 9.790 7.958 -3.038 1.00 95.69 72 ILE A C 1
ATOM 579 O O . ILE A 1 72 ? 10.977 7.819 -3.339 1.00 95.69 72 ILE A O 1
ATOM 583 N N . ALA A 1 73 ? 8.849 8.134 -3.969 1.00 95.69 73 ALA A N 1
ATOM 584 C CA . ALA A 1 73 ? 9.159 8.197 -5.396 1.00 95.69 73 ALA A CA 1
ATOM 585 C C . ALA A 1 73 ? 10.071 9.388 -5.742 1.00 95.69 73 ALA A C 1
ATOM 587 O O . ALA A 1 73 ? 11.034 9.226 -6.497 1.00 95.69 73 ALA A O 1
ATOM 588 N N . ARG A 1 74 ? 9.817 10.568 -5.157 1.00 97.25 74 ARG A N 1
ATOM 589 C CA . ARG A 1 74 ? 10.679 11.753 -5.318 1.00 97.25 74 ARG A CA 1
ATOM 590 C C . ARG A 1 74 ? 12.082 11.506 -4.771 1.00 97.25 74 ARG A C 1
ATOM 592 O O . ARG A 1 74 ? 13.053 11.776 -5.472 1.00 97.25 74 ARG A O 1
ATOM 599 N N . MET A 1 75 ? 12.191 10.938 -3.571 1.00 97.69 75 MET A N 1
ATOM 600 C CA . MET A 1 75 ? 13.483 10.634 -2.949 1.00 97.69 75 MET A CA 1
ATOM 601 C C . MET A 1 75 ? 14.289 9.619 -3.765 1.00 97.69 75 MET A C 1
ATOM 603 O O . MET A 1 75 ? 15.476 9.829 -3.999 1.00 97.69 75 MET A O 1
ATOM 607 N N . LYS A 1 76 ? 13.645 8.564 -4.282 1.00 96.12 76 LYS A N 1
ATOM 608 C CA . LYS A 1 76 ? 14.295 7.588 -5.176 1.00 96.12 76 LYS A CA 1
ATOM 609 C C . LYS A 1 76 ? 14.816 8.233 -6.462 1.00 96.12 76 LYS A C 1
ATOM 611 O O . LYS A 1 76 ? 15.906 7.892 -6.913 1.00 96.12 76 LYS A O 1
ATOM 616 N N . LYS A 1 77 ? 14.059 9.167 -7.049 1.00 96.88 77 LYS A N 1
ATOM 617 C CA . LYS A 1 77 ? 14.497 9.913 -8.238 1.00 96.88 77 LYS A CA 1
ATOM 618 C C . LYS A 1 77 ? 15.739 10.759 -7.938 1.00 96.88 77 LYS A C 1
ATOM 620 O O . LYS A 1 77 ? 16.714 10.666 -8.675 1.00 96.88 77 LYS A O 1
ATOM 625 N N . LEU A 1 78 ? 15.715 11.529 -6.848 1.00 97.50 78 LEU A N 1
ATOM 626 C CA . LEU A 1 78 ? 16.839 12.378 -6.437 1.00 97.50 78 LEU A CA 1
ATOM 627 C C . LEU A 1 78 ? 18.102 11.563 -6.138 1.00 97.50 78 LEU A C 1
ATOM 629 O O . LEU A 1 78 ? 19.185 11.948 -6.570 1.00 97.50 78 LEU A O 1
ATOM 633 N N . ALA A 1 79 ? 17.961 10.426 -5.449 1.00 97.38 79 ALA A N 1
ATOM 634 C CA . ALA A 1 79 ? 19.075 9.524 -5.169 1.00 97.38 79 ALA A CA 1
ATOM 635 C C . ALA A 1 79 ? 19.725 9.010 -6.464 1.00 97.38 79 ALA A C 1
ATOM 637 O O . ALA A 1 79 ? 20.938 9.099 -6.617 1.00 97.38 79 ALA A O 1
ATOM 638 N N . LYS A 1 80 ? 18.917 8.578 -7.441 1.00 97.19 80 LYS A N 1
ATOM 639 C CA . LYS A 1 80 ? 19.420 8.113 -8.741 1.00 97.19 80 LYS A CA 1
ATOM 640 C C . LYS A 1 80 ? 20.135 9.215 -9.530 1.00 97.19 80 LYS A C 1
ATOM 642 O O . LYS A 1 80 ? 21.155 8.961 -10.160 1.00 97.19 80 LYS A O 1
ATOM 647 N N . GLU A 1 81 ? 19.607 10.438 -9.521 1.00 96.50 81 GLU A N 1
ATOM 648 C CA . GLU A 1 81 ? 20.270 11.582 -10.161 1.00 96.50 81 GLU A CA 1
ATOM 649 C C . GLU A 1 81 ? 21.602 11.922 -9.485 1.00 96.50 81 GLU A C 1
ATOM 651 O O . GLU A 1 81 ? 22.562 12.278 -10.164 1.00 96.50 81 GLU A O 1
ATOM 656 N N . GLN A 1 82 ? 21.671 11.805 -8.158 1.00 96.62 82 GLN A N 1
ATOM 657 C CA . GLN A 1 82 ? 22.904 12.022 -7.414 1.00 96.62 82 GLN A CA 1
ATOM 658 C C . GLN A 1 82 ? 23.957 10.959 -7.747 1.00 96.62 82 GLN A C 1
ATOM 660 O O . GLN A 1 82 ? 25.078 11.325 -8.087 1.00 96.62 82 GLN A O 1
ATOM 665 N N . GLU A 1 83 ? 23.579 9.679 -7.754 1.00 96.62 83 GLU A N 1
ATOM 666 C CA . GLU A 1 83 ? 24.462 8.579 -8.167 1.00 96.62 83 GLU A CA 1
ATOM 667 C C . GLU A 1 83 ? 25.022 8.796 -9.580 1.00 96.62 83 GLU A C 1
ATOM 669 O O . GLU A 1 83 ? 26.217 8.620 -9.807 1.00 96.62 83 GLU A O 1
ATOM 674 N N . LEU A 1 84 ? 24.189 9.234 -10.532 1.00 95.62 84 LEU A N 1
ATOM 675 C CA . LEU A 1 84 ? 24.633 9.553 -11.894 1.00 95.62 84 LEU A CA 1
ATOM 676 C C . LEU A 1 84 ? 25.650 10.703 -11.920 1.00 95.62 84 LEU A C 1
ATOM 678 O O . LEU A 1 84 ? 26.678 10.587 -12.586 1.00 95.62 84 LEU A O 1
ATOM 682 N N . ARG A 1 85 ? 25.398 11.785 -11.170 1.00 94.81 85 ARG A N 1
ATOM 683 C CA . ARG A 1 85 ? 26.339 12.914 -11.055 1.00 94.81 85 ARG A CA 1
ATOM 684 C C . ARG A 1 85 ? 27.673 12.484 -10.452 1.00 94.81 85 ARG A C 1
ATOM 686 O O . ARG A 1 85 ? 28.723 12.947 -10.894 1.00 94.81 85 ARG A O 1
ATOM 693 N N . ASP A 1 86 ? 27.642 11.618 -9.448 1.00 95.00 86 ASP A N 1
ATOM 694 C CA . ASP A 1 86 ? 28.852 11.147 -8.776 1.00 95.00 86 ASP A CA 1
ATOM 695 C C . ASP A 1 86 ? 29.663 10.205 -9.681 1.00 95.00 86 ASP A C 1
ATOM 697 O O . ASP A 1 86 ? 30.887 10.325 -9.751 1.00 95.00 86 ASP A O 1
ATOM 701 N N . LEU A 1 87 ? 28.992 9.360 -10.473 1.00 94.00 87 LEU A N 1
ATOM 702 C CA . LEU A 1 87 ? 29.625 8.551 -11.521 1.00 94.00 87 LEU A CA 1
ATOM 703 C C . LEU A 1 87 ? 30.267 9.409 -12.623 1.00 94.00 87 LEU A C 1
ATOM 705 O O . LEU A 1 87 ? 31.368 9.099 -13.078 1.00 94.00 87 LEU A O 1
ATOM 709 N N . GLU A 1 88 ? 29.611 10.486 -13.061 1.00 92.94 88 GLU A N 1
ATOM 710 C CA . GLU A 1 88 ? 30.180 11.419 -14.045 1.00 92.94 88 GLU A CA 1
ATOM 711 C C . GLU A 1 88 ? 31.427 12.130 -13.509 1.00 92.94 88 GLU A C 1
ATOM 713 O O . GLU A 1 88 ? 32.441 12.201 -14.206 1.00 92.94 88 GLU A O 1
ATOM 718 N N . LYS A 1 89 ? 31.393 12.599 -12.256 1.00 92.25 89 LYS A N 1
ATOM 719 C CA . LYS A 1 89 ? 32.561 13.209 -11.601 1.00 92.25 89 LYS A CA 1
ATOM 720 C C . LYS A 1 89 ? 33.723 12.230 -11.464 1.00 92.25 89 LYS A C 1
ATOM 722 O O . LYS A 1 89 ? 34.862 12.618 -11.713 1.00 92.25 89 LYS A O 1
ATOM 727 N N . ALA A 1 90 ? 33.452 10.975 -11.100 1.00 89.69 90 ALA A N 1
ATOM 728 C CA . ALA A 1 90 ? 34.487 9.949 -10.993 1.00 89.69 90 ALA A CA 1
ATOM 729 C C . ALA A 1 90 ? 35.179 9.710 -12.346 1.00 89.69 90 ALA A C 1
ATOM 731 O O . ALA A 1 90 ? 36.405 9.747 -12.425 1.00 89.69 90 ALA A O 1
ATOM 732 N N . LYS A 1 91 ? 34.403 9.597 -13.433 1.00 86.94 91 LYS A N 1
ATOM 733 C CA . LYS A 1 91 ? 34.947 9.480 -14.798 1.00 86.94 91 LYS A CA 1
ATOM 734 C C . LYS A 1 91 ? 35.790 10.690 -15.210 1.00 86.94 91 LYS A C 1
ATOM 736 O O . LYS A 1 91 ? 36.805 10.522 -15.876 1.00 86.94 91 LYS A O 1
ATOM 741 N N . GLN A 1 92 ? 35.393 11.905 -14.825 1.00 80.12 92 GLN A N 1
ATOM 742 C CA . GLN A 1 92 ? 36.174 13.118 -15.107 1.00 80.12 92 GLN A CA 1
ATOM 743 C C . GLN A 1 92 ? 37.498 13.169 -14.331 1.00 80.12 92 GLN A C 1
ATOM 745 O O . GLN A 1 92 ? 38.479 13.701 -14.844 1.00 80.12 92 GLN A O 1
ATOM 750 N N . LEU A 1 93 ? 37.541 12.628 -13.110 1.00 73.88 93 LEU A N 1
ATOM 751 C CA . LEU A 1 93 ? 38.763 12.543 -12.305 1.00 73.88 93 LEU A CA 1
ATOM 752 C C . LEU A 1 93 ? 39.744 11.497 -12.853 1.00 73.88 93 LEU A C 1
ATOM 754 O O . LEU A 1 93 ? 40.941 11.764 -12.884 1.00 73.88 93 LEU A O 1
ATOM 758 N N . GLU A 1 94 ? 39.248 10.352 -13.330 1.00 66.62 94 GLU A N 1
ATOM 759 C CA . GLU A 1 94 ? 40.071 9.313 -13.971 1.00 66.62 94 GLU A CA 1
ATOM 760 C C . GLU A 1 94 ? 40.606 9.732 -15.351 1.00 66.62 94 GLU A C 1
ATOM 762 O O . GLU A 1 94 ? 41.665 9.271 -15.769 1.00 66.62 94 GLU A O 1
ATOM 767 N N . ALA A 1 95 ? 39.902 10.621 -16.058 1.00 62.75 95 ALA A N 1
ATOM 768 C CA . ALA A 1 95 ? 40.274 11.074 -17.398 1.00 62.75 95 ALA A CA 1
ATOM 769 C C . ALA A 1 95 ? 41.323 12.202 -17.430 1.00 62.75 95 ALA A C 1
ATOM 771 O O . ALA A 1 95 ? 41.733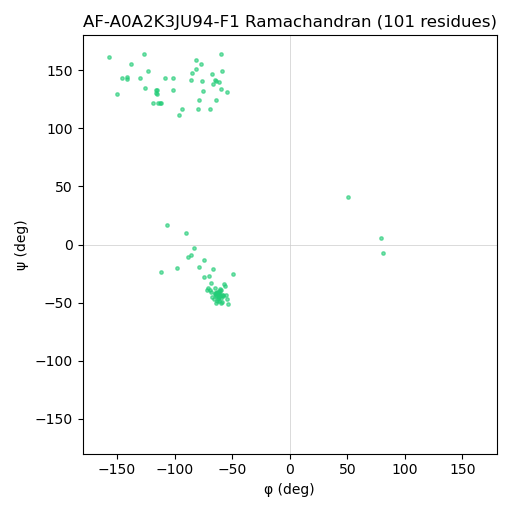 12.598 -18.523 1.00 62.75 95 ALA A O 1
ATOM 772 N N . LYS A 1 96 ? 41.769 12.736 -16.281 1.00 61.31 96 LYS A N 1
ATOM 773 C CA . LYS A 1 96 ? 42.845 13.739 -16.271 1.00 61.31 96 LYS A CA 1
ATOM 774 C C . LYS A 1 96 ? 44.168 13.072 -16.668 1.00 61.31 96 LYS A C 1
ATOM 776 O O . LYS A 1 96 ? 44.625 12.178 -15.953 1.00 61.31 96 LYS A O 1
ATOM 781 N N . PRO A 1 97 ? 44.795 13.464 -17.791 1.00 62.38 97 PRO A N 1
ATOM 782 C CA . PRO A 1 97 ? 46.048 12.859 -18.214 1.00 62.38 97 PRO A CA 1
ATOM 783 C C . PRO A 1 97 ? 47.141 13.149 -17.177 1.00 62.38 97 PRO A C 1
ATOM 785 O O . PRO A 1 97 ? 47.232 14.258 -16.655 1.00 62.38 97 PRO A O 1
ATOM 788 N N . LEU A 1 98 ? 48.003 12.158 -16.917 1.00 60.31 98 LEU A N 1
ATOM 789 C CA . LEU A 1 98 ? 49.112 12.221 -15.947 1.00 60.31 98 LEU A CA 1
ATOM 790 C C . LEU A 1 98 ? 49.995 13.481 -16.102 1.00 60.31 98 LEU A C 1
ATOM 792 O O . LEU A 1 98 ? 50.585 13.953 -15.133 1.00 60.31 98 LEU A O 1
ATOM 796 N N . ASN A 1 99 ? 50.029 14.056 -17.306 1.00 63.28 99 ASN A N 1
ATOM 797 C CA . ASN A 1 99 ? 50.777 15.265 -17.647 1.00 63.28 99 ASN A CA 1
ATOM 798 C C . ASN A 1 99 ? 50.262 16.547 -16.960 1.00 63.28 99 ASN A C 1
ATOM 800 O O . ASN A 1 99 ? 51.026 17.497 -16.854 1.00 63.28 99 ASN A O 1
ATOM 804 N N . GLU A 1 100 ? 49.012 16.595 -16.484 1.00 61.53 100 GLU A N 1
ATOM 805 C CA . GLU A 1 100 ? 48.466 17.752 -15.743 1.00 61.53 100 GLU A CA 1
ATOM 806 C C . GLU A 1 100 ? 48.708 17.672 -14.225 1.00 61.53 100 GLU A C 1
ATOM 808 O O . GLU A 1 100 ? 48.463 18.639 -13.510 1.00 61.53 100 GLU A O 1
ATOM 813 N N . ILE A 1 101 ? 49.168 16.522 -13.719 1.00 62.25 101 ILE A N 1
ATOM 814 C CA . ILE A 1 101 ? 49.366 16.270 -12.280 1.00 62.25 101 ILE A CA 1
ATOM 815 C C . ILE A 1 101 ? 50.834 16.487 -11.864 1.00 62.25 101 ILE A C 1
ATOM 817 O O . ILE A 1 101 ? 51.114 16.693 -10.687 1.00 62.25 101 ILE A O 1
ATOM 821 N N . LEU A 1 102 ? 51.773 16.450 -12.817 1.00 57.91 102 LEU A N 1
ATOM 822 C CA . LEU A 1 102 ? 53.221 16.491 -12.568 1.00 57.91 102 LEU A CA 1
ATOM 823 C C . LEU A 1 102 ? 53.898 17.830 -12.935 1.00 57.91 102 LEU A C 1
ATOM 825 O O . LEU A 1 102 ? 55.121 17.855 -13.073 1.00 57.91 102 LEU A O 1
ATOM 829 N N . ALA A 1 103 ? 53.135 18.917 -13.099 1.00 47.75 103 ALA A N 1
ATOM 830 C CA . ALA A 1 103 ? 53.665 20.267 -13.334 1.00 47.75 103 ALA A CA 1
ATOM 831 C C . ALA A 1 103 ? 53.687 21.110 -12.051 1.00 47.75 103 ALA A C 1
ATOM 833 O O . ALA A 1 103 ? 52.675 21.085 -11.313 1.00 47.75 103 ALA A O 1
#

Secondary structure (DSSP, 8-state):
-TTTTTTSSPPPP------SSS------------TT-EE--S---TTPPPS-SS-EEHHHHHHHHHHHHHHHHHHHHHHHHHHHHHHHHHHHHHTS-GGGT--

Foldseek 3Di:
DCFQQQNPDPDDDDDDDDDPPDDDDDDDDDDADDQQDKTHHNDDDPPGDHPDPDIDGSVVVVVVVVVVVVVVVVVVVVVVVVVVVVVVVVVVVVPDPPVVVPD

InterPro domains:
  IPR027443 Isopenicillin N synthase-like superfamily [G3DSA:2.60.120.330] (1-94)
  IPR044861 Isopenicillin N synthase-like, Fe(2+) 2OG dioxygenase domain [PF03171] (1-33)

Mean predicted aligned error: 7.44 Å

Sequence (103 aa):
MQFLSNGRFKNADHQAVVNSNYSRLSIATFQNPAPDATVYPLKIREGEKSVLEEPITFAEMYRRKMSKDLEIARMKKLAKEQELRDLEKAKQLEAKPLNEILA

Radius of gyration: 23.84 Å; Cα contacts (8 Å, |Δi|>4): 58; chains: 1; bounding box: 70×31×53 Å

pLDDT: mean 91.8, std 10.82, range [47.75, 98.38]

Solvent-accessible surface area (backbone atoms only — not comparable to full-atom values): 6679 Å² total; per-residue (Å²): 102,31,59,42,45,45,58,72,43,71,80,84,86,82,84,89,79,92,62,96,87,56,90,85,88,83,87,84,87,84,90,76,79,57,53,79,39,78,46,53,57,76,58,78,57,92,94,57,78,75,82,56,97,65,76,41,33,41,49,54,53,50,51,57,50,53,55,49,53,52,50,52,53,51,52,54,51,54,51,52,54,48,53,51,54,52,53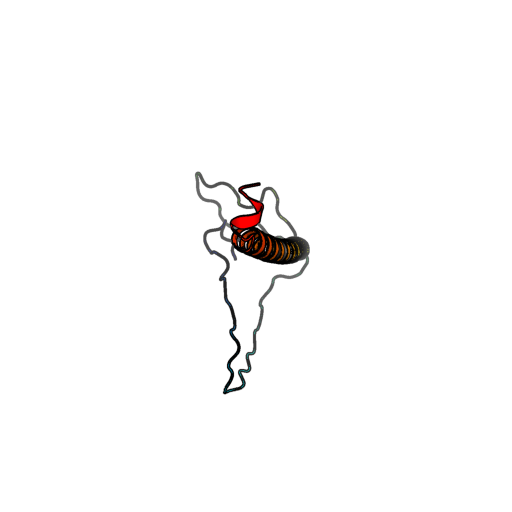,53,52,51,53,56,62,70,65,57,58,70,79,76,76,78,115